Protein AF-A0A563E7V7-F1 (afdb_monomer)

Structure (mmCIF, N/CA/C/O backbone):
data_AF-A0A563E7V7-F1
#
_entry.id   AF-A0A563E7V7-F1
#
loop_
_atom_site.group_PDB
_atom_site.id
_atom_site.type_symbol
_atom_site.label_atom_id
_atom_site.label_alt_id
_atom_site.label_comp_id
_atom_site.label_asym_id
_atom_site.label_entity_id
_atom_site.label_seq_id
_atom_site.pdbx_PDB_ins_code
_atom_site.Cartn_x
_atom_site.Cartn_y
_atom_site.Cartn_z
_atom_site.occupancy
_atom_site.B_iso_or_equiv
_atom_site.auth_seq_id
_atom_site.auth_comp_id
_atom_site.auth_asym_id
_atom_site.auth_atom_id
_atom_site.pdbx_PDB_model_num
ATOM 1 N N . MET A 1 1 ? 7.778 7.093 -8.963 1.00 81.69 1 MET A N 1
ATOM 2 C CA . MET A 1 1 ? 8.601 6.981 -7.737 1.00 81.69 1 MET A CA 1
ATOM 3 C C . MET A 1 1 ? 9.460 5.714 -7.786 1.00 81.69 1 MET A C 1
ATOM 5 O O . MET A 1 1 ? 9.097 4.801 -8.518 1.00 81.69 1 MET A O 1
ATOM 9 N N . THR A 1 2 ? 10.580 5.647 -7.052 1.00 87.25 2 THR A N 1
ATOM 10 C CA . THR A 1 2 ? 11.355 4.402 -6.811 1.00 87.25 2 THR A CA 1
ATOM 11 C C . THR A 1 2 ? 11.043 3.848 -5.409 1.00 87.25 2 THR A C 1
ATOM 13 O O . THR A 1 2 ? 10.564 4.628 -4.579 1.00 87.25 2 THR A O 1
ATOM 16 N N . PRO A 1 3 ? 11.337 2.568 -5.093 1.00 84.75 3 PRO A N 1
ATOM 17 C CA . PRO A 1 3 ? 11.019 1.969 -3.785 1.00 84.75 3 PRO A CA 1
ATOM 18 C C . PRO A 1 3 ? 11.577 2.730 -2.585 1.00 84.75 3 PRO A C 1
ATOM 20 O O . PRO A 1 3 ? 10.879 2.952 -1.597 1.00 84.75 3 PRO A O 1
ATOM 23 N N . ASP A 1 4 ? 12.830 3.169 -2.676 1.00 88.38 4 ASP A N 1
ATOM 24 C CA . ASP A 1 4 ? 13.494 3.848 -1.563 1.00 88.38 4 ASP A CA 1
ATOM 25 C C . ASP A 1 4 ? 12.950 5.269 -1.371 1.00 88.38 4 ASP A C 1
ATOM 27 O O . ASP A 1 4 ? 12.794 5.729 -0.242 1.00 88.38 4 ASP A O 1
ATOM 31 N N . ARG A 1 5 ? 12.561 5.949 -2.461 1.00 88.75 5 ARG A N 1
ATOM 32 C CA . ARG A 1 5 ? 11.882 7.254 -2.376 1.00 88.75 5 ARG A CA 1
ATOM 33 C C . ARG A 1 5 ? 10.477 7.117 -1.797 1.00 88.75 5 ARG A C 1
ATOM 35 O O . ARG A 1 5 ? 10.084 7.965 -1.003 1.00 88.75 5 ARG A O 1
ATOM 42 N N . ALA A 1 6 ? 9.760 6.051 -2.151 1.00 87.69 6 ALA A N 1
ATOM 43 C CA . ALA A 1 6 ? 8.465 5.728 -1.560 1.00 87.69 6 ALA A CA 1
ATOM 44 C C . ALA A 1 6 ? 8.597 5.467 -0.057 1.00 87.69 6 ALA A C 1
ATOM 46 O O . ALA A 1 6 ? 7.899 6.080 0.745 1.00 87.69 6 ALA A O 1
ATOM 47 N N . THR A 1 7 ? 9.561 4.630 0.330 1.00 87.38 7 THR A N 1
ATOM 48 C CA . THR A 1 7 ? 9.847 4.320 1.735 1.00 87.38 7 THR A CA 1
ATOM 49 C C . THR A 1 7 ? 10.211 5.578 2.525 1.00 87.38 7 THR A C 1
ATOM 51 O O . THR A 1 7 ? 9.671 5.807 3.605 1.00 87.38 7 THR A O 1
ATOM 54 N N . ALA A 1 8 ? 11.069 6.441 1.972 1.00 89.19 8 ALA A N 1
ATOM 55 C CA . ALA A 1 8 ? 11.421 7.708 2.601 1.00 89.19 8 ALA A CA 1
ATOM 56 C C . ALA A 1 8 ? 10.201 8.629 2.778 1.00 89.19 8 ALA A C 1
ATOM 58 O O . ALA A 1 8 ? 10.021 9.190 3.855 1.00 89.19 8 ALA A O 1
ATOM 59 N N . ALA A 1 9 ? 9.340 8.753 1.763 1.00 88.31 9 ALA A N 1
ATOM 60 C CA . ALA A 1 9 ? 8.133 9.578 1.841 1.00 88.31 9 ALA A CA 1
ATOM 61 C C . ALA A 1 9 ? 7.142 9.067 2.903 1.00 88.31 9 ALA A C 1
ATOM 63 O O . ALA A 1 9 ? 6.604 9.859 3.676 1.00 88.31 9 ALA A O 1
ATOM 64 N N . ILE A 1 10 ? 6.957 7.745 2.993 1.00 87.50 10 ILE A N 1
ATOM 65 C CA . ILE A 1 10 ? 6.139 7.105 4.033 1.00 87.50 10 ILE A CA 1
ATOM 66 C C . ILE A 1 10 ? 6.715 7.399 5.423 1.00 87.50 10 ILE A C 1
ATOM 68 O O . ILE A 1 10 ? 5.981 7.803 6.321 1.00 87.50 10 ILE A O 1
ATOM 72 N N . ASN A 1 11 ? 8.030 7.249 5.601 1.00 89.00 11 ASN A N 1
ATOM 73 C CA . ASN A 1 11 ? 8.686 7.490 6.888 1.00 89.00 11 ASN A CA 1
ATOM 74 C C . ASN A 1 11 ? 8.605 8.960 7.326 1.00 89.00 11 ASN A C 1
ATOM 76 O O . ASN A 1 11 ? 8.435 9.231 8.515 1.00 89.00 11 ASN A O 1
ATOM 80 N N . VAL A 1 12 ? 8.676 9.905 6.383 1.00 89.06 12 VAL A N 1
ATOM 81 C CA . VAL A 1 12 ? 8.450 11.331 6.665 1.00 89.06 12 VAL A CA 1
ATOM 82 C C . VAL A 1 12 ? 7.016 11.557 7.146 1.00 89.06 12 VAL A C 1
ATOM 84 O O . VAL A 1 12 ? 6.825 12.123 8.217 1.00 89.06 12 VAL A O 1
ATOM 87 N N . ALA A 1 13 ? 6.013 11.036 6.432 1.00 85.56 13 ALA A N 1
ATOM 88 C CA . ALA A 1 13 ? 4.610 11.186 6.826 1.00 85.56 13 ALA A CA 1
ATOM 89 C C . ALA A 1 13 ? 4.296 10.555 8.199 1.00 85.56 13 ALA A C 1
ATOM 91 O O . ALA A 1 13 ? 3.526 11.110 8.982 1.00 85.56 13 ALA A O 1
ATOM 92 N N . LEU A 1 14 ? 4.930 9.422 8.514 1.00 85.88 14 LEU A N 1
ATOM 93 C CA . LEU A 1 14 ? 4.832 8.777 9.825 1.00 85.88 14 LEU A CA 1
ATOM 94 C C . LEU A 1 14 ? 5.492 9.580 10.949 1.00 85.88 14 LEU A C 1
ATOM 96 O O . LEU A 1 14 ? 4.991 9.570 12.071 1.00 85.88 14 LEU A O 1
ATOM 100 N N . THR A 1 15 ? 6.592 10.281 10.664 1.00 84.06 15 THR A N 1
ATOM 101 C CA . THR A 1 15 ? 7.252 11.164 11.643 1.00 84.06 15 THR A CA 1
ATOM 102 C C . THR A 1 15 ? 6.327 12.313 12.052 1.00 84.06 15 THR A C 1
ATOM 104 O O . THR A 1 15 ? 6.3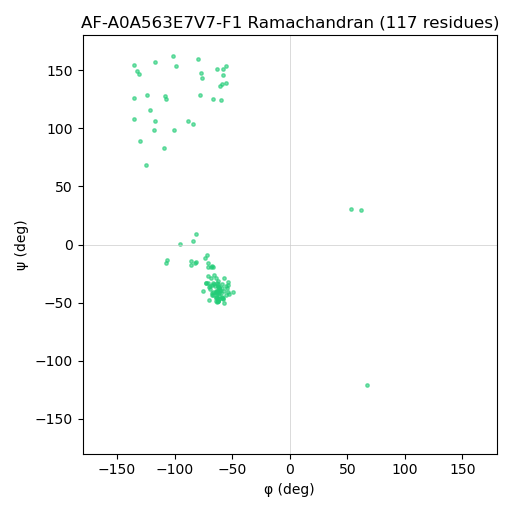03 12.696 13.219 1.00 84.06 15 THR A O 1
ATOM 107 N N . ASP A 1 16 ? 5.487 12.779 11.126 1.00 80.56 16 ASP A N 1
ATOM 108 C CA . ASP A 1 16 ? 4.461 13.795 11.379 1.00 80.56 16 ASP A CA 1
ATOM 109 C C . ASP A 1 16 ? 3.171 13.215 12.003 1.00 80.56 16 ASP A C 1
ATOM 111 O O . ASP A 1 16 ? 2.165 13.919 12.108 1.00 80.56 16 ASP A O 1
ATOM 115 N N . LEU A 1 17 ? 3.177 11.933 12.407 1.00 78.25 17 LEU A N 1
ATOM 116 C CA . LEU A 1 17 ? 2.027 11.187 12.943 1.00 78.25 17 LEU A CA 1
ATOM 117 C C . LEU A 1 17 ? 0.788 11.225 12.030 1.00 78.25 17 LEU A C 1
ATOM 119 O O . LEU A 1 17 ? -0.349 11.168 12.500 1.00 78.25 17 LEU A O 1
ATOM 123 N N . ASN A 1 18 ? 0.999 11.314 10.715 1.00 83.69 18 ASN A N 1
ATOM 124 C CA . ASN A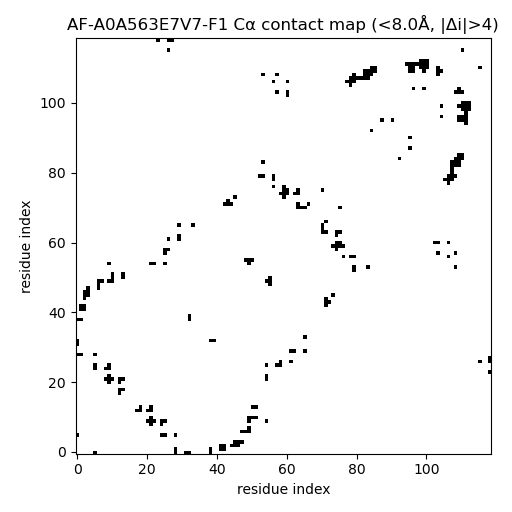 1 18 ? -0.071 11.426 9.733 1.00 83.69 18 ASN A CA 1
ATOM 125 C C . ASN A 1 18 ? -0.199 10.132 8.916 1.00 83.69 18 ASN A C 1
ATOM 127 O O . ASN A 1 18 ? 0.332 10.008 7.809 1.00 83.69 18 ASN A O 1
ATOM 131 N N . GLU A 1 19 ? -0.910 9.154 9.483 1.00 85.31 19 GLU A N 1
ATOM 132 C CA . GLU A 1 19 ? -1.134 7.843 8.857 1.00 85.31 19 GLU A CA 1
ATOM 133 C C . GLU A 1 19 ? -1.916 7.956 7.537 1.00 85.31 19 GLU A C 1
ATOM 135 O O . GLU A 1 19 ? -1.573 7.276 6.572 1.00 85.31 19 GLU A O 1
ATOM 140 N N . ASP A 1 20 ? -2.874 8.884 7.433 1.00 87.94 20 ASP A N 1
ATOM 141 C CA . ASP A 1 20 ? -3.611 9.158 6.189 1.00 87.94 20 ASP A CA 1
ATOM 142 C C . ASP A 1 20 ? -2.684 9.641 5.068 1.00 87.94 20 ASP A C 1
ATOM 144 O O . ASP A 1 20 ? -2.802 9.232 3.909 1.00 87.94 20 ASP A O 1
ATOM 148 N N . HIS A 1 21 ? -1.736 10.520 5.397 1.00 87.88 21 HIS A N 1
ATOM 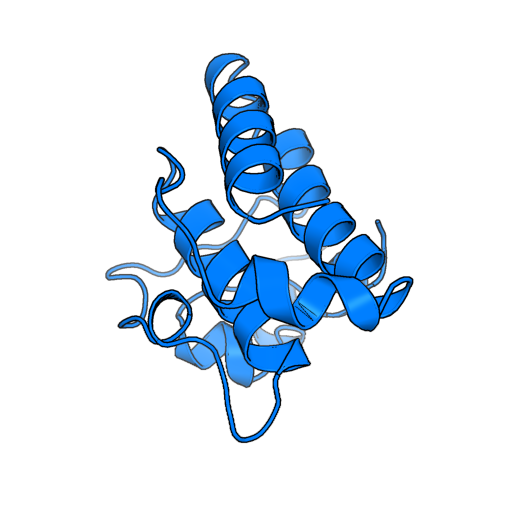149 C CA . HIS A 1 21 ? -0.736 10.980 4.442 1.00 87.88 21 HIS A CA 1
ATOM 150 C C . HIS A 1 21 ? 0.210 9.843 4.045 1.00 87.88 21 HIS A C 1
ATOM 152 O O . HIS A 1 21 ? 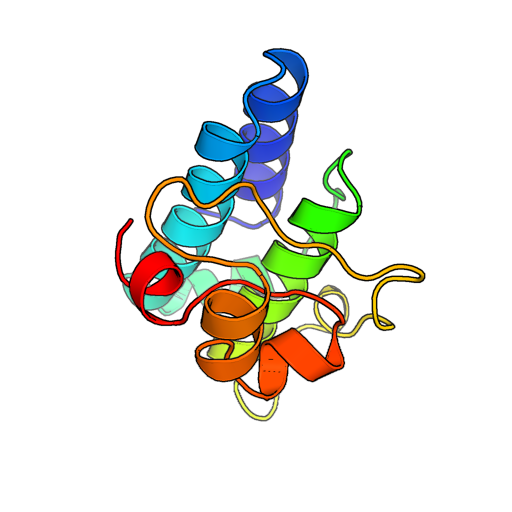0.496 9.673 2.859 1.00 87.88 21 HIS A O 1
ATOM 158 N N . ALA A 1 22 ? 0.639 9.019 5.002 1.00 90.12 22 ALA A N 1
ATOM 159 C CA . ALA A 1 22 ? 1.478 7.860 4.723 1.00 90.12 22 ALA A CA 1
ATOM 160 C C . ALA A 1 22 ? 0.762 6.838 3.818 1.00 90.12 22 ALA A C 1
ATOM 162 O O . ALA A 1 22 ? 1.357 6.334 2.863 1.00 90.12 22 ALA A O 1
ATOM 163 N N . LEU A 1 23 ? -0.536 6.607 4.041 1.00 91.56 23 LEU A N 1
ATOM 164 C CA . LEU A 1 23 ? -1.392 5.789 3.183 1.00 91.56 23 LEU A CA 1
ATOM 165 C C . LEU A 1 23 ? -1.439 6.340 1.751 1.00 91.56 23 LEU A C 1
ATOM 167 O O . LEU A 1 23 ? -1.241 5.587 0.795 1.00 91.56 23 LEU A O 1
ATOM 171 N N . ARG A 1 24 ? -1.628 7.656 1.580 1.00 91.38 24 ARG A N 1
ATOM 172 C CA . ARG A 1 24 ? -1.584 8.290 0.249 1.00 91.38 24 ARG A CA 1
ATOM 173 C C . ARG A 1 24 ? -0.241 8.083 -0.445 1.00 91.38 24 ARG A C 1
ATOM 175 O O . ARG A 1 24 ? -0.226 7.845 -1.647 1.00 91.38 24 ARG A O 1
ATOM 182 N N . MET A 1 25 ? 0.876 8.111 0.283 1.00 93.12 25 MET A N 1
ATOM 183 C CA . MET A 1 25 ? 2.200 7.848 -0.299 1.00 93.12 25 MET A CA 1
ATOM 184 C C . MET A 1 25 ? 2.363 6.416 -0.805 1.00 93.12 25 MET A C 1
ATOM 186 O O . MET A 1 25 ? 2.982 6.208 -1.853 1.00 93.12 25 MET A O 1
ATOM 190 N N . VAL A 1 26 ? 1.748 5.439 -0.138 1.00 92.88 26 VAL A N 1
ATOM 191 C CA . VAL A 1 26 ? 1.687 4.062 -0.646 1.00 92.88 26 VAL A CA 1
ATOM 192 C C . VAL A 1 26 ? 0.885 3.992 -1.951 1.00 92.88 26 VAL A C 1
ATOM 194 O O . VAL A 1 26 ? 1.364 3.423 -2.935 1.00 92.88 26 VAL A O 1
ATOM 197 N N . LEU A 1 27 ? -0.307 4.597 -1.993 1.00 93.56 27 LEU A N 1
ATOM 198 C CA . LEU A 1 27 ? -1.168 4.551 -3.181 1.00 93.56 27 LEU A CA 1
ATOM 199 C C . LEU A 1 27 ? -0.562 5.312 -4.370 1.00 93.56 27 LEU A C 1
ATOM 201 O O . LEU A 1 27 ? -0.501 4.765 -5.470 1.00 93.56 27 LEU A O 1
ATOM 205 N N . GLN A 1 28 ? -0.003 6.502 -4.135 1.00 92.06 28 GLN A N 1
ATOM 206 C CA . GLN A 1 28 ? 0.723 7.268 -5.151 1.00 92.06 28 GLN A CA 1
ATOM 207 C C . GLN A 1 28 ? 1.885 6.461 -5.738 1.00 92.06 28 GLN A C 1
ATOM 209 O O . GLN A 1 28 ? 2.125 6.495 -6.940 1.00 92.06 28 GLN A O 1
ATOM 214 N N . SER A 1 29 ? 2.607 5.704 -4.908 1.00 91.38 29 SER A N 1
ATOM 215 C CA . SER A 1 29 ? 3.722 4.874 -5.373 1.00 91.38 29 SER A CA 1
ATOM 216 C C . SER A 1 29 ? 3.274 3.768 -6.331 1.00 91.38 29 SER A C 1
ATOM 218 O O . SER A 1 29 ? 3.947 3.514 -7.333 1.00 91.38 29 SER A O 1
ATOM 220 N N . ARG A 1 30 ? 2.126 3.137 -6.053 1.00 92.62 30 ARG A N 1
ATOM 221 C CA . ARG A 1 30 ? 1.491 2.173 -6.963 1.00 92.62 30 ARG A CA 1
ATOM 222 C C . ARG A 1 30 ? 1.078 2.845 -8.272 1.00 92.62 30 ARG A C 1
ATOM 224 O O . ARG A 1 30 ? 1.323 2.292 -9.341 1.00 92.62 30 ARG A O 1
ATOM 231 N N . ASP A 1 31 ? 0.463 4.019 -8.200 1.00 92.31 31 ASP A N 1
ATOM 232 C CA . ASP A 1 31 ? -0.040 4.704 -9.393 1.00 92.31 31 ASP A CA 1
ATOM 233 C C . ASP A 1 31 ? 1.102 5.226 -10.275 1.00 92.31 31 ASP A C 1
ATOM 235 O O . ASP A 1 31 ? 1.058 5.073 -11.496 1.00 92.31 31 ASP A O 1
ATOM 239 N N . ASP A 1 32 ? 2.194 5.691 -9.672 1.00 90.50 32 ASP A N 1
ATOM 240 C CA . ASP A 1 32 ? 3.440 6.008 -10.369 1.00 90.50 32 ASP A CA 1
ATOM 241 C C . ASP A 1 32 ? 4.041 4.789 -11.090 1.00 90.50 32 ASP A C 1
ATOM 243 O O . ASP A 1 32 ? 4.540 4.918 -12.210 1.00 90.50 32 ASP A O 1
ATOM 247 N N . LEU A 1 33 ? 4.024 3.609 -10.455 1.00 90.75 33 LEU A N 1
ATOM 248 C CA . LEU A 1 33 ? 4.490 2.362 -11.070 1.00 90.75 33 LEU A CA 1
ATOM 249 C C . LEU A 1 33 ? 3.616 1.975 -12.272 1.00 90.75 33 LEU A C 1
ATOM 251 O O . LEU A 1 33 ? 4.141 1.578 -13.311 1.00 90.75 33 LEU A O 1
ATOM 255 N N . ARG A 1 34 ? 2.291 2.119 -12.156 1.00 90.56 34 ARG A N 1
ATOM 256 C CA . ARG A 1 34 ? 1.356 1.874 -13.266 1.00 90.56 34 ARG A CA 1
ATOM 257 C C . ARG A 1 34 ? 1.572 2.841 -14.425 1.00 90.56 34 ARG A C 1
ATOM 259 O O . ARG A 1 34 ? 1.509 2.427 -15.580 1.00 90.56 34 ARG A O 1
ATOM 266 N N . ALA A 1 35 ? 1.820 4.113 -14.120 1.00 90.88 35 ALA A N 1
ATOM 267 C CA . ALA A 1 35 ? 2.019 5.158 -15.118 1.00 90.88 35 ALA A CA 1
ATOM 268 C C . ALA A 1 35 ? 3.355 5.027 -15.866 1.00 90.88 35 ALA A C 1
ATOM 270 O O . ALA A 1 35 ? 3.454 5.468 -17.010 1.00 90.88 35 ALA A O 1
ATOM 271 N N . ASN A 1 36 ? 4.374 4.427 -15.244 1.00 88.12 36 ASN A N 1
ATOM 272 C CA . ASN A 1 36 ? 5.690 4.247 -15.847 1.00 88.12 36 ASN A CA 1
ATOM 273 C C . ASN A 1 36 ? 6.186 2.791 -15.728 1.00 88.12 36 ASN A C 1
ATOM 275 O O . ASN A 1 36 ? 6.910 2.461 -14.784 1.00 88.12 36 ASN A O 1
ATOM 279 N N . PRO A 1 37 ? 5.866 1.927 -16.709 1.00 80.06 37 PRO A N 1
ATOM 280 C CA . PRO A 1 37 ? 6.323 0.538 -16.739 1.00 80.06 37 PRO A CA 1
ATOM 281 C C . PRO A 1 37 ? 7.848 0.373 -16.702 1.00 80.06 37 PRO A C 1
ATOM 283 O O . PRO A 1 37 ? 8.333 -0.610 -16.141 1.00 80.06 37 PRO A O 1
ATOM 286 N N . ASP A 1 38 ? 8.611 1.343 -17.215 1.00 84.62 38 ASP A N 1
ATOM 287 C CA . ASP A 1 38 ? 10.080 1.302 -17.192 1.00 84.62 38 ASP A CA 1
ATOM 288 C C . ASP A 1 38 ? 10.631 1.414 -15.760 1.00 84.62 38 ASP A C 1
ATOM 290 O O . ASP A 1 38 ? 11.757 1.000 -15.476 1.00 84.62 38 ASP A O 1
ATOM 294 N N . ALA A 1 39 ? 9.821 1.899 -14.812 1.00 85.81 39 ALA A N 1
ATOM 295 C CA . ALA A 1 39 ? 10.179 1.922 -13.401 1.00 85.81 39 ALA A CA 1
ATOM 296 C C . ALA A 1 39 ? 10.196 0.521 -12.763 1.00 85.81 39 ALA A C 1
ATOM 298 O O . ALA A 1 39 ? 10.787 0.373 -11.693 1.00 85.81 39 ALA A O 1
ATOM 299 N N . ARG A 1 40 ? 9.601 -0.515 -13.384 1.00 88.00 40 ARG A N 1
ATOM 300 C CA . ARG A 1 40 ? 9.514 -1.873 -12.804 1.00 88.00 40 ARG A CA 1
ATOM 301 C C . ARG A 1 40 ? 10.873 -2.421 -12.378 1.00 88.00 40 ARG A C 1
ATOM 303 O O . ARG A 1 40 ? 10.972 -2.977 -11.291 1.00 88.00 40 ARG A O 1
ATOM 310 N N . ALA A 1 41 ? 11.920 -2.200 -13.175 1.00 88.75 41 ALA A N 1
ATOM 311 C CA . ALA A 1 41 ? 13.272 -2.648 -12.840 1.00 88.75 41 ALA A CA 1
ATOM 312 C C . ALA A 1 41 ? 13.792 -2.017 -11.536 1.00 88.75 41 ALA A C 1
ATOM 314 O O . ALA A 1 41 ? 14.396 -2.700 -10.713 1.00 88.75 41 ALA A O 1
ATOM 315 N N . ALA A 1 42 ? 13.500 -0.733 -11.29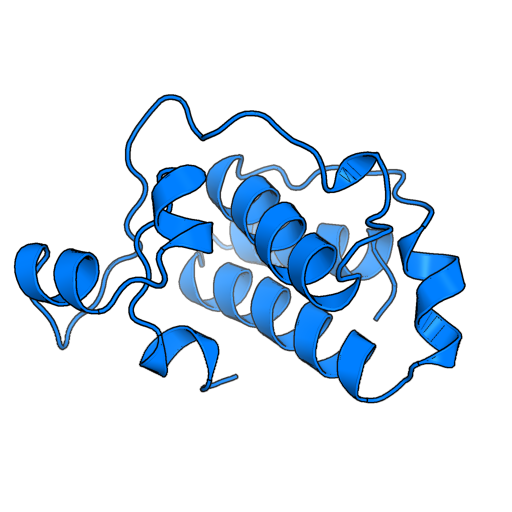9 1.00 88.69 42 ALA A N 1
ATOM 316 C CA . ALA A 1 42 ? 13.840 -0.078 -10.038 1.00 88.69 42 ALA A CA 1
ATOM 317 C C . ALA A 1 42 ? 13.044 -0.669 -8.866 1.00 88.69 42 ALA A C 1
ATOM 319 O O . ALA A 1 42 ? 13.571 -0.775 -7.765 1.00 88.69 42 ALA A O 1
ATOM 320 N N . TRP A 1 43 ? 11.800 -1.095 -9.105 1.00 91.19 43 TRP A N 1
ATOM 321 C CA . TRP A 1 43 ? 10.951 -1.735 -8.099 1.00 91.19 43 TRP A CA 1
ATOM 322 C C . TRP A 1 43 ? 11.341 -3.174 -7.749 1.00 91.19 43 TRP A C 1
ATOM 324 O O . TRP A 1 43 ? 10.910 -3.674 -6.712 1.00 91.19 43 TRP A O 1
ATOM 334 N N . CYS A 1 44 ? 12.229 -3.809 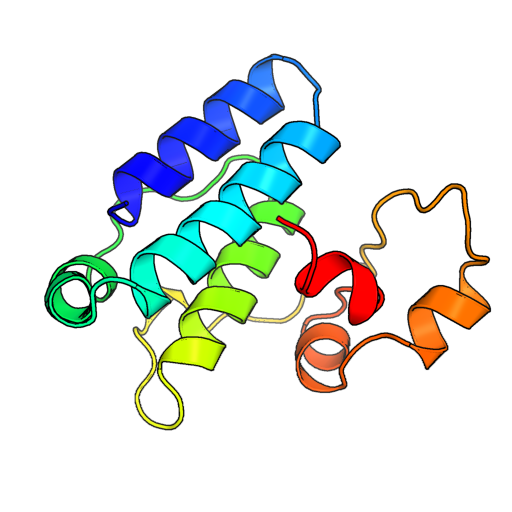-8.516 1.00 89.31 44 CYS A N 1
ATOM 335 C CA . CYS A 1 44 ? 12.827 -5.089 -8.134 1.00 89.31 44 CYS A CA 1
ATOM 336 C C . CYS A 1 44 ? 13.821 -4.964 -6.967 1.00 89.31 44 CYS A C 1
ATOM 338 O O . CYS A 1 44 ? 14.098 -5.955 -6.291 1.00 89.31 44 CYS A O 1
ATOM 340 N N . HIS A 1 45 ? 14.334 -3.758 -6.703 1.00 89.06 45 HIS A N 1
ATOM 341 C CA . HIS A 1 45 ? 15.358 -3.508 -5.694 1.00 89.06 45 HIS A CA 1
ATOM 342 C C . HIS A 1 45 ? 14.868 -2.507 -4.651 1.00 89.06 45 HIS A C 1
ATOM 344 O O . HIS A 1 45 ? 14.647 -1.335 -4.944 1.00 89.06 45 HIS A O 1
ATOM 350 N N . ARG A 1 46 ? 14.743 -2.971 -3.409 1.00 89.50 46 ARG A N 1
ATOM 351 C CA . ARG A 1 46 ? 14.386 -2.145 -2.257 1.00 89.50 46 ARG A CA 1
ATOM 352 C C . ARG A 1 46 ? 15.466 -2.281 -1.194 1.00 89.50 46 ARG A C 1
ATOM 354 O O . ARG A 1 46 ? 15.830 -3.403 -0.852 1.00 89.50 46 ARG A O 1
ATOM 361 N N . SER A 1 47 ? 15.977 -1.156 -0.698 1.00 78.56 47 SER A N 1
ATOM 362 C CA . SER A 1 47 ? 17.066 -1.137 0.288 1.00 78.56 47 SER A CA 1
ATOM 363 C C . SER A 1 47 ? 16.616 -0.738 1.695 1.00 78.56 47 SER A C 1
ATOM 365 O O . SER A 1 47 ? 17.336 -0.998 2.657 1.00 78.56 47 SER A O 1
ATOM 367 N N . ALA A 1 48 ? 15.427 -0.146 1.828 1.00 80.88 48 ALA A N 1
ATOM 368 C CA . ALA A 1 48 ? 14.882 0.307 3.103 1.00 80.88 48 ALA A CA 1
ATOM 369 C C . ALA A 1 48 ? 13.441 -0.165 3.316 1.00 80.88 48 ALA A C 1
ATOM 371 O O . ALA A 1 48 ? 12.657 -0.221 2.369 1.00 80.88 48 ALA A O 1
ATOM 372 N N . GLU A 1 49 ? 13.082 -0.430 4.571 1.00 84.50 49 GLU A N 1
ATOM 373 C CA . GLU A 1 49 ? 11.713 -0.719 5.011 1.00 84.50 49 GLU A CA 1
ATOM 374 C C . GLU A 1 49 ? 11.052 0.525 5.622 1.00 84.50 49 GLU A C 1
ATOM 376 O O . GLU A 1 49 ? 11.731 1.432 6.119 1.00 84.50 49 GLU A O 1
ATOM 381 N N . ALA A 1 50 ? 9.720 0.600 5.559 1.00 83.94 50 ALA A N 1
ATOM 382 C CA . ALA A 1 50 ? 8.991 1.670 6.226 1.00 83.94 50 ALA A CA 1
ATOM 383 C C . ALA A 1 50 ? 8.919 1.391 7.736 1.00 83.94 50 ALA A C 1
ATOM 385 O O . ALA A 1 50 ? 8.759 0.249 8.155 1.00 83.94 50 A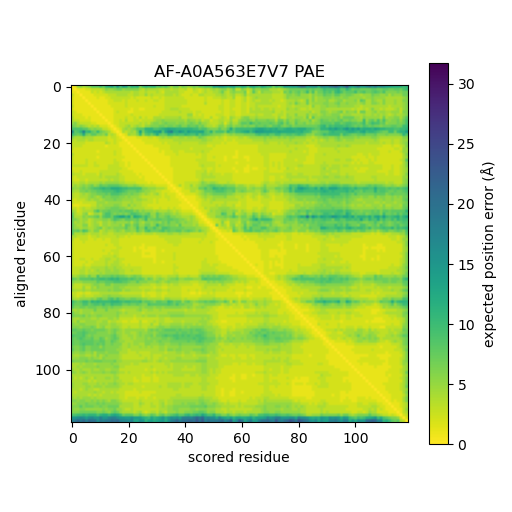LA A O 1
ATOM 386 N N . HIS A 1 51 ? 9.006 2.433 8.566 1.00 84.00 51 HIS A N 1
ATOM 387 C CA . HIS A 1 51 ? 8.990 2.295 10.028 1.00 84.00 51 HIS A CA 1
ATOM 388 C C . HIS A 1 51 ? 7.656 1.742 10.556 1.00 84.00 51 HIS A C 1
ATOM 390 O O . HIS A 1 51 ? 7.619 1.090 11.597 1.00 84.00 51 HIS A O 1
ATOM 396 N N . GLY A 1 52 ? 6.553 2.002 9.850 1.00 84.69 52 GLY A N 1
ATOM 397 C CA . GLY A 1 52 ? 5.243 1.453 10.180 1.00 84.69 52 GLY A CA 1
ATOM 398 C C . GLY A 1 52 ? 5.034 0.102 9.507 1.00 84.69 52 GLY A C 1
ATOM 399 O O . GLY A 1 52 ? 4.759 0.072 8.309 1.00 84.69 52 GLY A O 1
ATOM 400 N N . LEU A 1 53 ? 5.086 -0.991 10.280 1.00 89.88 53 LEU A N 1
ATOM 401 C CA . LEU A 1 53 ? 4.887 -2.368 9.790 1.00 89.88 53 LEU A CA 1
ATOM 402 C C . LEU A 1 53 ? 3.629 -2.514 8.922 1.00 89.88 53 LEU A C 1
ATOM 404 O O . LEU A 1 53 ? 3.657 -3.157 7.878 1.00 89.88 53 LEU A O 1
ATOM 408 N N . ASN A 1 54 ? 2.541 -1.861 9.324 1.00 93.25 54 ASN A N 1
ATOM 409 C CA . ASN A 1 54 ? 1.262 -1.902 8.626 1.00 93.25 54 ASN A CA 1
ATOM 410 C C . ASN A 1 54 ? 1.327 -1.279 7.220 1.00 93.25 54 ASN A C 1
ATOM 412 O O . ASN A 1 54 ? 0.870 -1.866 6.239 1.00 93.25 54 ASN A O 1
ATOM 416 N N . LEU A 1 55 ? 1.943 -0.101 7.112 1.00 92.06 55 LEU A N 1
ATOM 417 C CA . LEU A 1 55 ? 2.121 0.607 5.843 1.00 92.06 55 LEU A CA 1
ATOM 418 C C . LEU A 1 55 ? 3.175 -0.068 4.968 1.00 92.06 55 LEU A C 1
ATOM 420 O O . LEU A 1 55 ? 3.034 -0.083 3.747 1.00 92.06 55 LEU A O 1
ATOM 424 N N . ASP A 1 56 ? 4.203 -0.655 5.582 1.00 92.69 56 ASP A N 1
ATOM 425 C CA . ASP A 1 56 ? 5.188 -1.468 4.881 1.00 92.69 56 ASP A CA 1
ATOM 426 C C . ASP A 1 56 ? 4.534 -2.697 4.240 1.00 92.69 56 ASP A C 1
ATOM 428 O O . ASP A 1 56 ? 4.702 -2.940 3.044 1.00 92.69 56 ASP A O 1
ATOM 432 N N . ALA A 1 57 ? 3.715 -3.422 5.007 1.00 94.00 57 ALA A N 1
ATOM 433 C CA . ALA A 1 57 ? 2.943 -4.559 4.520 1.00 94.00 57 ALA A CA 1
ATOM 434 C C . ALA A 1 57 ? 1.965 -4.149 3.411 1.00 94.00 57 ALA A C 1
ATOM 436 O O . ALA A 1 57 ? 1.850 -4.850 2.404 1.00 94.00 57 ALA A O 1
ATOM 437 N N . LEU A 1 58 ? 1.312 -2.987 3.538 1.00 94.69 58 LEU A N 1
ATOM 438 C CA . LEU A 1 58 ? 0.462 -2.456 2.476 1.00 94.69 58 LEU A CA 1
ATOM 439 C C . LEU A 1 58 ? 1.258 -2.159 1.207 1.00 94.69 58 LEU A C 1
ATOM 441 O O . LEU A 1 58 ? 0.824 -2.567 0.132 1.00 94.69 58 LEU A O 1
ATOM 445 N N . LEU A 1 59 ? 2.411 -1.489 1.318 1.00 93.94 59 LEU A N 1
ATOM 446 C CA . LEU A 1 59 ? 3.278 -1.183 0.180 1.00 93.94 59 LEU A CA 1
ATOM 447 C C . LEU A 1 59 ? 3.712 -2.465 -0.536 1.00 93.94 59 LEU A C 1
ATOM 449 O O . LEU A 1 59 ? 3.602 -2.555 -1.757 1.00 93.94 59 LEU A O 1
ATOM 453 N N . ARG A 1 60 ? 4.151 -3.479 0.215 1.00 94.19 60 ARG A N 1
ATOM 454 C CA . ARG A 1 60 ? 4.491 -4.798 -0.335 1.00 94.19 60 ARG A CA 1
ATOM 455 C C . ARG A 1 60 ? 3.309 -5.409 -1.079 1.00 94.19 60 ARG A C 1
ATOM 457 O O . ARG A 1 60 ? 3.462 -5.793 -2.235 1.00 94.19 60 ARG A O 1
ATOM 464 N N . ALA A 1 61 ? 2.131 -5.442 -0.456 1.00 94.56 61 ALA A N 1
ATOM 465 C CA . ALA A 1 61 ? 0.945 -6.061 -1.035 1.00 94.56 61 ALA A CA 1
ATOM 466 C C . ALA A 1 61 ? 0.473 -5.347 -2.313 1.00 94.56 61 ALA A C 1
ATOM 468 O O . ALA A 1 61 ? 0.183 -6.013 -3.310 1.00 94.56 61 ALA A O 1
ATOM 469 N N . VAL A 1 62 ? 0.414 -4.006 -2.317 1.00 93.50 62 VAL A N 1
ATOM 470 C CA . VAL A 1 62 ? -0.016 -3.246 -3.505 1.00 93.50 62 VAL A CA 1
ATOM 471 C C . VAL A 1 62 ? 0.997 -3.374 -4.634 1.00 93.50 62 VAL A C 1
ATOM 473 O O . VAL A 1 62 ? 0.589 -3.606 -5.765 1.00 93.50 62 VAL A O 1
ATOM 476 N N . ILE A 1 63 ? 2.300 -3.280 -4.350 1.00 93.56 63 ILE A N 1
ATOM 477 C CA . ILE A 1 63 ? 3.325 -3.371 -5.392 1.00 93.56 63 ILE A CA 1
ATOM 478 C C . ILE A 1 63 ? 3.415 -4.796 -5.924 1.00 93.56 63 ILE A C 1
ATOM 480 O O . ILE A 1 63 ? 3.347 -4.979 -7.134 1.00 93.56 63 ILE A O 1
ATOM 484 N N . GLY A 1 64 ? 3.477 -5.812 -5.059 1.00 93.31 64 GLY A N 1
ATOM 485 C CA . GLY A 1 64 ? 3.503 -7.215 -5.480 1.00 93.31 64 GLY A CA 1
ATOM 486 C C . GLY A 1 64 ? 2.320 -7.563 -6.385 1.00 93.31 64 GLY A C 1
ATOM 487 O O . GLY A 1 64 ? 2.485 -8.240 -7.399 1.00 93.31 64 GLY A O 1
ATOM 488 N N . ARG A 1 65 ? 1.134 -7.005 -6.103 1.00 92.12 65 ARG A N 1
ATOM 489 C CA . ARG A 1 65 ? -0.050 -7.175 -6.952 1.00 92.12 65 ARG A CA 1
ATOM 490 C C . ARG A 1 65 ? 0.129 -6.619 -8.370 1.00 92.12 65 ARG A C 1
ATOM 492 O O . ARG A 1 65 ? -0.361 -7.249 -9.305 1.00 92.12 65 ARG A O 1
ATOM 499 N N . GLU A 1 66 ? 0.820 -5.493 -8.548 1.00 91.94 66 GLU A N 1
ATOM 500 C CA . GLU A 1 66 ? 1.099 -4.917 -9.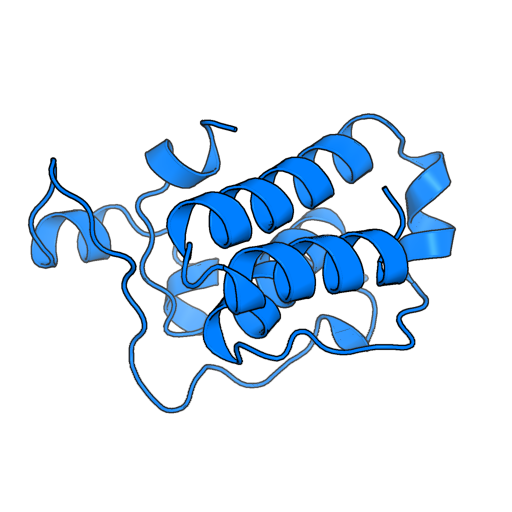879 1.00 91.94 66 GLU A CA 1
ATOM 501 C C . GLU A 1 66 ? 2.071 -5.769 -10.709 1.00 91.94 66 GLU A C 1
ATOM 503 O O . GLU A 1 66 ? 2.128 -5.655 -11.941 1.00 91.94 66 GLU A O 1
ATOM 508 N N . PHE A 1 67 ? 2.832 -6.644 -10.047 1.00 91.56 67 PHE A N 1
ATOM 509 C CA . PHE A 1 67 ? 3.754 -7.557 -10.708 1.00 91.56 67 PHE A CA 1
ATOM 510 C C . PHE A 1 67 ? 3.126 -8.868 -11.192 1.00 91.56 67 PHE A C 1
ATOM 512 O O . PHE A 1 67 ? 3.701 -9.521 -12.061 1.00 91.56 67 PHE A O 1
ATOM 519 N N . GLY A 1 68 ? 1.915 -9.197 -10.740 1.00 88.88 68 GLY A N 1
ATOM 520 C CA . GLY A 1 68 ? 1.211 -10.401 -11.177 1.00 88.88 68 GLY A CA 1
ATOM 521 C C . GLY A 1 68 ? 1.919 -11.670 -10.704 1.00 88.88 68 GLY A C 1
ATOM 522 O O . GLY A 1 68 ? 2.071 -11.868 -9.501 1.00 88.88 68 GLY A O 1
ATOM 523 N N . ASP A 1 69 ? 2.318 -12.521 -11.650 1.00 87.44 69 ASP A N 1
ATOM 524 C CA . ASP A 1 69 ? 2.872 -13.852 -11.364 1.00 87.44 69 ASP A CA 1
ATOM 525 C C . ASP A 1 69 ? 4.366 -13.843 -10.998 1.00 87.44 69 ASP A C 1
ATOM 527 O O . ASP A 1 69 ? 4.849 -14.824 -10.436 1.00 87.44 69 ASP A O 1
ATOM 531 N N . ASP A 1 70 ? 5.089 -12.751 -11.274 1.00 89.06 70 ASP A N 1
ATOM 532 C CA . ASP A 1 70 ? 6.528 -12.623 -10.982 1.00 89.06 70 ASP A CA 1
ATOM 533 C C . ASP A 1 70 ? 6.831 -11.380 -10.119 1.00 89.06 70 ASP A C 1
ATOM 535 O O . ASP A 1 70 ? 7.375 -10.379 -10.603 1.00 89.06 70 ASP A O 1
ATOM 539 N N . PRO A 1 71 ? 6.395 -11.374 -8.844 1.00 92.44 71 PRO A N 1
ATOM 540 C CA . PRO A 1 71 ? 6.595 -10.245 -7.950 1.00 92.44 71 PRO A CA 1
ATOM 541 C C . PRO A 1 71 ? 8.028 -10.170 -7.395 1.00 92.44 71 PRO A C 1
ATOM 543 O O . PRO A 1 71 ? 8.642 -11.201 -7.114 1.00 92.44 71 PRO A O 1
ATOM 546 N N . PRO A 1 72 ? 8.564 -8.957 -7.139 1.00 91.81 72 PRO A N 1
ATOM 547 C CA . PRO A 1 72 ? 9.840 -8.792 -6.458 1.00 91.81 72 PRO A CA 1
ATOM 548 C C . PRO A 1 72 ? 9.843 -9.507 -5.107 1.00 91.81 72 PRO A C 1
ATOM 550 O O . PRO A 1 72 ? 8.883 -9.401 -4.345 1.00 91.81 72 PRO A O 1
ATOM 553 N N . THR A 1 73 ? 10.946 -10.166 -4.759 1.00 91.06 73 THR A N 1
ATOM 554 C CA . THR A 1 73 ? 11.040 -10.984 -3.536 1.00 91.06 73 THR A CA 1
ATOM 555 C C . THR A 1 73 ? 10.701 -10.215 -2.261 1.00 91.06 73 THR A C 1
ATOM 557 O O . THR A 1 73 ? 10.054 -10.763 -1.379 1.00 91.06 73 THR A O 1
ATOM 560 N N . TRP A 1 74 ? 11.053 -8.929 -2.174 1.00 91.44 74 TRP A N 1
ATOM 561 C CA . TRP A 1 74 ? 10.747 -8.094 -1.006 1.00 91.44 74 TRP A CA 1
ATOM 562 C C . TRP A 1 74 ? 9.242 -7.829 -0.815 1.00 91.44 74 TRP A C 1
ATOM 564 O O . TRP A 1 74 ? 8.819 -7.477 0.286 1.00 91.44 74 TRP A O 1
ATOM 574 N N . THR A 1 75 ? 8.428 -7.998 -1.863 1.00 92.81 75 THR A N 1
ATOM 575 C CA . THR A 1 75 ? 6.960 -7.883 -1.786 1.00 92.81 75 THR A CA 1
ATOM 576 C C . THR A 1 75 ? 6.295 -9.154 -1.259 1.00 92.81 75 THR A C 1
ATOM 578 O O . THR A 1 75 ? 5.135 -9.114 -0.852 1.00 92.81 75 THR A O 1
ATOM 581 N N . ILE A 1 76 ? 7.026 -10.273 -1.230 1.00 87.88 76 ILE A N 1
ATOM 582 C CA . ILE A 1 76 ? 6.572 -11.537 -0.659 1.00 87.88 76 ILE A CA 1
ATOM 583 C C . ILE A 1 76 ? 6.850 -11.468 0.843 1.00 87.88 76 ILE A C 1
ATOM 585 O O . ILE A 1 76 ? 7.994 -11.573 1.281 1.00 87.88 76 ILE A O 1
ATOM 589 N N . ALA A 1 77 ? 5.807 -11.241 1.633 1.00 81.06 77 ALA A N 1
ATOM 590 C CA . ALA A 1 77 ? 5.898 -11.167 3.085 1.00 81.06 77 ALA A CA 1
ATOM 591 C C . ALA A 1 77 ? 4.767 -11.954 3.741 1.00 81.06 77 ALA A C 1
ATOM 593 O O . ALA A 1 77 ? 3.694 -12.134 3.153 1.00 81.06 77 ALA A O 1
ATOM 594 N N . ASP A 1 78 ? 5.022 -12.394 4.970 1.00 86.44 78 ASP A N 1
ATOM 595 C CA . ASP A 1 78 ? 3.996 -12.997 5.804 1.00 86.44 78 ASP A CA 1
ATOM 596 C C . ASP A 1 78 ? 2.882 -11.979 6.115 1.00 86.44 78 ASP A C 1
ATOM 598 O O . ASP A 1 78 ? 3.132 -10.768 6.155 1.00 86.44 78 ASP A O 1
ATOM 602 N N . PRO A 1 79 ? 1.638 -12.442 6.329 1.00 91.62 79 PRO A N 1
ATOM 603 C CA . PRO A 1 79 ? 0.557 -11.588 6.809 1.00 91.62 79 PRO A CA 1
ATOM 604 C C . PRO A 1 79 ? 0.923 -10.871 8.114 1.00 91.62 79 PRO A C 1
ATOM 606 O O . PRO A 1 79 ? 1.704 -11.387 8.915 1.00 91.62 79 PRO A O 1
ATOM 609 N N . LEU A 1 80 ? 0.301 -9.715 8.363 1.00 93.25 80 LEU A N 1
ATOM 610 C CA . LEU A 1 80 ? 0.465 -9.005 9.634 1.00 93.25 80 LEU A CA 1
ATOM 611 C C . LEU A 1 80 ? 0.056 -9.899 10.821 1.00 93.25 80 LEU A C 1
ATOM 613 O O . LEU A 1 80 ? -0.884 -10.682 10.690 1.00 93.25 80 LEU A O 1
ATOM 617 N N . PRO A 1 81 ? 0.711 -9.791 11.991 1.00 92.94 81 PRO A N 1
ATOM 618 C CA . PRO A 1 81 ? 0.342 -10.590 13.164 1.00 92.94 81 PRO A CA 1
ATOM 619 C C . PRO A 1 81 ? -1.088 -10.287 13.638 1.00 92.94 81 PRO A C 1
ATOM 621 O O . PRO A 1 81 ? -1.839 -11.194 14.003 1.00 92.94 81 PRO A O 1
ATOM 624 N N . ASP A 1 82 ? -1.488 -9.020 13.540 1.00 93.88 82 ASP A N 1
ATOM 625 C CA . ASP A 1 82 ? -2.798 -8.515 13.927 1.00 93.88 82 ASP A CA 1
ATOM 626 C C . ASP A 1 82 ? -3.554 -7.956 12.721 1.00 93.88 82 ASP A C 1
ATOM 628 O O . ASP A 1 82 ? -2.968 -7.608 11.696 1.00 93.88 82 ASP A O 1
ATOM 632 N N . ASP A 1 83 ? -4.881 -7.903 12.831 1.00 95.25 83 ASP A N 1
ATOM 633 C CA . ASP A 1 83 ? -5.704 -7.240 11.822 1.00 95.25 83 ASP A CA 1
ATOM 634 C C . ASP A 1 83 ? -5.409 -5.740 11.841 1.00 95.25 83 ASP A C 1
ATOM 636 O O . ASP A 1 83 ? -5.567 -5.091 12.876 1.00 95.25 83 ASP A O 1
ATOM 640 N N . TRP A 1 84 ? -5.045 -5.178 10.691 1.00 95.06 84 TRP A N 1
ATOM 641 C CA . TRP A 1 84 ? -4.925 -3.733 10.540 1.00 95.06 84 TRP A CA 1
ATOM 642 C C . TRP A 1 84 ? -6.055 -3.183 9.680 1.00 95.06 84 TRP A C 1
ATOM 644 O O . TRP A 1 84 ? -6.305 -3.645 8.563 1.00 95.06 84 TRP A O 1
ATOM 654 N N . MET A 1 85 ? -6.728 -2.172 10.219 1.00 94.31 85 MET A N 1
ATOM 655 C CA . MET A 1 85 ? -7.797 -1.437 9.566 1.00 94.31 85 MET A CA 1
ATOM 656 C C . MET A 1 85 ? -7.562 0.053 9.828 1.00 94.31 85 MET A C 1
ATOM 658 O O . MET A 1 85 ? -7.721 0.489 10.970 1.00 94.31 85 MET A O 1
ATOM 662 N N . PRO A 1 86 ? -7.146 0.832 8.815 1.00 89.81 86 PRO A N 1
ATOM 663 C CA . PRO A 1 86 ? -7.089 2.283 8.933 1.00 89.81 86 PRO A CA 1
ATOM 664 C C . PRO A 1 86 ? -8.467 2.847 9.283 1.00 89.81 86 PRO A C 1
ATOM 666 O O . PRO A 1 86 ? -9.491 2.279 8.895 1.00 89.81 86 PRO A O 1
ATOM 669 N N . ALA A 1 87 ? -8.497 3.984 9.976 1.00 86.06 87 ALA A N 1
ATOM 670 C CA . ALA A 1 87 ? -9.750 4.651 10.304 1.00 86.06 87 ALA A CA 1
ATOM 671 C C . ALA A 1 87 ? -10.519 5.036 9.023 1.00 86.06 87 ALA A C 1
ATOM 673 O O . ALA A 1 87 ? -10.000 5.750 8.167 1.00 86.06 87 ALA A O 1
ATOM 674 N N . ASP A 1 88 ? -11.773 4.593 8.905 1.00 84.75 88 ASP A N 1
ATOM 675 C CA . ASP A 1 88 ? -12.679 4.980 7.818 1.00 84.75 88 ASP A CA 1
ATOM 676 C C . ASP A 1 88 ? -13.888 5.723 8.414 1.00 84.75 88 ASP A C 1
ATOM 678 O O . ASP A 1 88 ? -14.752 5.098 9.030 1.00 84.75 88 ASP A O 1
ATOM 682 N N . PRO A 1 89 ? -13.994 7.057 8.258 1.00 85.44 89 PRO A N 1
ATOM 683 C CA . PRO A 1 89 ? -15.090 7.824 8.850 1.00 85.44 89 PRO A CA 1
ATOM 684 C C . PRO A 1 89 ? -16.442 7.588 8.157 1.00 85.44 89 PRO A C 1
ATOM 686 O O . PRO A 1 89 ? -17.469 8.064 8.642 1.00 85.44 89 PRO A O 1
ATOM 689 N N . PHE A 1 90 ? -16.466 6.892 7.017 1.00 87.12 90 PHE A N 1
ATOM 690 C CA . PHE A 1 90 ? -17.667 6.687 6.208 1.00 87.12 90 PHE A CA 1
ATOM 691 C C . PHE A 1 90 ? -18.226 5.266 6.295 1.00 87.12 90 PHE A C 1
ATOM 693 O O . PHE A 1 90 ? -19.340 5.032 5.819 1.00 87.12 90 PHE A O 1
ATOM 700 N N . ARG A 1 91 ? -17.467 4.310 6.842 1.00 90.44 91 ARG A N 1
ATOM 701 C CA . ARG A 1 91 ? -17.826 2.887 6.867 1.00 90.44 91 ARG A CA 1
ATOM 702 C C . ARG A 1 91 ? -17.635 2.292 8.251 1.00 90.44 91 ARG A C 1
ATOM 704 O O . ARG A 1 91 ? -16.739 2.678 8.985 1.00 90.44 91 ARG A O 1
ATOM 711 N N . THR A 1 92 ? -18.457 1.303 8.576 1.00 93.19 92 THR A N 1
ATOM 712 C CA . THR A 1 92 ? -18.231 0.453 9.751 1.00 93.19 92 THR A CA 1
ATOM 713 C C . THR A 1 92 ? -17.175 -0.613 9.467 1.00 93.19 92 THR A C 1
ATOM 715 O O . THR A 1 92 ? -16.969 -0.991 8.312 1.00 93.19 92 THR A O 1
ATOM 718 N N . ASP A 1 93 ? -16.574 -1.180 10.510 1.00 93.00 93 ASP A N 1
ATOM 719 C CA . ASP A 1 93 ? -15.590 -2.263 10.392 1.00 93.00 93 ASP A CA 1
ATOM 720 C C . ASP A 1 93 ? -16.108 -3.444 9.558 1.00 93.00 93 ASP A C 1
ATOM 722 O O . ASP A 1 93 ? -15.412 -3.948 8.677 1.00 93.00 93 ASP A O 1
ATOM 726 N N . ASP A 1 94 ? -17.365 -3.850 9.764 1.00 94.31 94 ASP A N 1
ATOM 727 C CA . ASP A 1 94 ? -18.002 -4.913 8.977 1.00 94.31 94 ASP A CA 1
ATOM 728 C C . ASP A 1 94 ? -18.131 -4.534 7.498 1.00 94.31 94 ASP A C 1
ATOM 730 O O . ASP A 1 94 ? -17.918 -5.359 6.606 1.00 94.31 94 ASP A O 1
ATOM 734 N N . GLN A 1 95 ? -18.465 -3.274 7.206 1.00 94.50 95 GLN A N 1
ATOM 735 C CA . GLN A 1 95 ? -18.524 -2.778 5.834 1.00 94.50 95 GLN A CA 1
ATOM 736 C C . GLN A 1 95 ? -17.137 -2.754 5.192 1.00 94.50 95 GLN A C 1
ATOM 738 O O . GLN A 1 95 ? -17.019 -3.147 4.030 1.00 94.50 95 GLN A O 1
ATOM 743 N N . VAL A 1 96 ? -16.102 -2.337 5.928 1.00 94.94 96 VAL A N 1
ATOM 744 C CA . VAL A 1 96 ? -14.714 -2.359 5.454 1.00 94.94 96 VAL A CA 1
ATOM 745 C C . VAL A 1 96 ? -14.285 -3.794 5.168 1.00 94.94 96 VAL A C 1
ATOM 747 O O . VAL A 1 96 ? -13.815 -4.067 4.065 1.00 94.94 96 VAL A O 1
ATOM 750 N N . ARG A 1 97 ? -14.525 -4.739 6.086 1.00 94.81 97 ARG A N 1
ATOM 751 C CA . ARG A 1 97 ? -14.193 -6.163 5.900 1.00 94.81 97 ARG A CA 1
ATOM 752 C C . ARG A 1 97 ? -14.871 -6.756 4.668 1.00 94.81 97 ARG A C 1
ATOM 754 O O . ARG A 1 97 ? -14.205 -7.389 3.854 1.00 94.81 97 ARG A O 1
ATOM 761 N N . ASN A 1 98 ? -16.162 -6.487 4.483 1.00 95.00 98 ASN A N 1
ATOM 762 C CA . ASN A 1 98 ? -16.926 -6.978 3.333 1.00 95.00 98 ASN A CA 1
ATOM 763 C C . ASN A 1 98 ? -16.499 -6.348 1.996 1.00 95.00 98 ASN A C 1
ATOM 765 O O . ASN A 1 98 ? -16.631 -6.982 0.952 1.00 95.00 98 ASN A O 1
ATOM 769 N N . GLN A 1 99 ? -15.995 -5.112 2.016 1.00 94.69 99 GLN A N 1
ATOM 770 C CA . GLN A 1 99 ? -15.519 -4.388 0.829 1.00 94.69 99 GLN A CA 1
ATOM 771 C C . GLN A 1 99 ? -14.003 -4.515 0.615 1.00 94.69 99 GLN A C 1
ATOM 773 O O . GLN A 1 99 ? -13.467 -3.922 -0.324 1.00 94.69 99 GLN A O 1
ATOM 778 N N . THR A 1 100 ? -13.298 -5.245 1.481 1.00 95.88 100 THR A N 1
ATOM 779 C CA . THR A 1 100 ? -11.853 -5.444 1.366 1.00 95.88 100 THR A CA 1
ATOM 780 C C . THR A 1 100 ? -11.565 -6.490 0.289 1.00 95.88 100 THR A C 1
ATOM 782 O O . THR A 1 100 ? -12.102 -7.602 0.342 1.00 95.88 100 THR A O 1
ATOM 785 N N . PRO A 1 101 ? -10.675 -6.203 -0.675 1.00 95.12 101 PRO A N 1
ATOM 786 C CA . PRO A 1 101 ? -10.243 -7.202 -1.639 1.00 95.12 101 PRO A CA 1
ATOM 787 C C . PRO A 1 101 ? -9.606 -8.422 -0.965 1.00 95.12 101 PRO A C 1
ATOM 789 O O . PRO A 1 101 ? -8.752 -8.297 -0.088 1.00 95.12 101 PRO A O 1
ATOM 792 N N . LYS A 1 102 ? -9.937 -9.628 -1.448 1.00 94.31 102 LYS A N 1
ATOM 793 C CA . LYS A 1 102 ? -9.442 -10.897 -0.873 1.00 94.31 102 LYS A CA 1
ATOM 794 C C . LYS A 1 102 ? -7.916 -10.968 -0.747 1.00 94.31 102 LYS A C 1
ATOM 796 O O . LYS A 1 102 ? -7.415 -11.639 0.148 1.00 94.31 102 LYS A O 1
ATOM 801 N N . TRP A 1 103 ? -7.178 -10.328 -1.654 1.00 92.69 103 TRP A N 1
ATOM 802 C CA . TRP A 1 103 ? -5.715 -10.335 -1.633 1.00 92.69 103 TRP A CA 1
ATOM 803 C C . TRP A 1 103 ? -5.136 -9.504 -0.476 1.00 92.69 103 TRP A C 1
ATOM 805 O O . TRP A 1 103 ? -4.148 -9.938 0.099 1.00 92.69 103 TRP A O 1
ATOM 815 N N . LEU A 1 104 ? -5.781 -8.404 -0.065 1.00 95.00 104 LEU A N 1
ATOM 816 C CA . LEU A 1 104 ? -5.403 -7.659 1.146 1.00 95.00 104 LEU A CA 1
ATOM 817 C C . LEU A 1 104 ? -5.841 -8.380 2.417 1.00 95.00 104 LEU A C 1
ATOM 819 O O . LEU A 1 104 ? -5.067 -8.473 3.367 1.00 95.00 104 LEU A O 1
ATOM 823 N N . ALA A 1 105 ? -7.043 -8.963 2.408 1.00 95.50 105 ALA A N 1
ATOM 824 C CA . ALA A 1 105 ? -7.548 -9.717 3.553 1.00 95.50 105 ALA A CA 1
ATOM 825 C C . ALA A 1 105 ? -6.622 -10.895 3.920 1.00 95.50 105 ALA A C 1
ATOM 827 O O . ALA A 1 105 ? -6.431 -11.189 5.096 1.00 95.50 105 ALA A O 1
ATOM 828 N N . ARG A 1 106 ? -5.980 -11.533 2.928 1.00 93.62 106 ARG A N 1
ATOM 829 C CA . ARG A 1 106 ? -4.946 -12.564 3.157 1.00 93.62 106 ARG A CA 1
ATOM 830 C C . ARG A 1 106 ? -3.721 -12.032 3.899 1.00 93.62 106 ARG A C 1
ATOM 832 O O . ARG A 1 106 ? -3.129 -12.780 4.664 1.00 93.62 106 ARG A O 1
ATOM 839 N N . CYS A 1 107 ? -3.373 -10.764 3.703 1.00 94.12 107 CYS A N 1
ATOM 840 C CA . CYS A 1 107 ? -2.305 -10.075 4.426 1.00 94.12 107 CYS A CA 1
ATOM 841 C C . CYS A 1 107 ? -2.770 -9.510 5.780 1.00 94.12 107 CYS A C 1
ATOM 843 O O . CYS A 1 107 ? -1.978 -8.857 6.453 1.00 94.12 107 CYS A O 1
ATOM 845 N N . ARG A 1 108 ? -4.033 -9.754 6.173 1.00 96.62 108 ARG A N 1
ATOM 846 C CA . ARG A 1 108 ? -4.693 -9.200 7.371 1.00 96.62 108 ARG A CA 1
ATOM 847 C C . ARG A 1 108 ? -4.798 -7.671 7.358 1.00 96.62 108 ARG A C 1
ATOM 849 O O . ARG A 1 108 ? -4.843 -7.023 8.399 1.00 96.62 108 ARG A O 1
ATOM 856 N N . ILE A 1 109 ? -4.891 -7.116 6.151 1.00 96.25 109 ILE A N 1
ATOM 857 C CA . ILE A 1 109 ? -5.085 -5.693 5.884 1.00 96.25 109 ILE A CA 1
ATOM 858 C C . ILE A 1 109 ? -6.518 -5.485 5.399 1.00 96.25 109 ILE A C 1
ATOM 860 O O . ILE A 1 109 ? -6.940 -6.108 4.424 1.00 96.25 109 ILE A O 1
ATOM 864 N N . TYR A 1 110 ? -7.258 -4.596 6.055 1.00 96.00 110 TYR A N 1
ATOM 865 C CA . TYR A 1 110 ? -8.659 -4.323 5.754 1.00 96.00 110 TYR A CA 1
ATOM 866 C C . TYR A 1 110 ? -8.835 -2.875 5.325 1.00 96.00 110 TYR A C 1
ATOM 868 O O . TYR A 1 110 ? -8.892 -1.960 6.139 1.00 96.00 110 TYR A O 1
ATOM 876 N N . ILE A 1 111 ? -8.901 -2.681 4.011 1.00 93.38 111 ILE A N 1
ATOM 877 C CA . ILE A 1 111 ? -9.125 -1.388 3.372 1.00 93.38 111 ILE A CA 1
ATOM 878 C C . ILE A 1 111 ? -10.158 -1.615 2.278 1.00 93.38 111 ILE A C 1
ATOM 880 O O . ILE A 1 111 ? -9.983 -2.484 1.419 1.00 93.38 111 ILE A O 1
ATOM 884 N N . ALA A 1 112 ? -11.235 -0.832 2.302 1.00 92.25 112 ALA A N 1
ATOM 885 C CA . ALA A 1 112 ? -12.277 -0.928 1.293 1.00 92.25 112 ALA A CA 1
ATOM 886 C C . ALA A 1 112 ? -11.699 -0.632 -0.100 1.00 92.25 112 ALA A C 1
ATOM 888 O O . ALA A 1 112 ? -10.967 0.340 -0.287 1.00 92.25 112 ALA A O 1
ATOM 889 N N . GLU A 1 113 ? -12.076 -1.428 -1.101 1.00 89.75 113 GLU A N 1
ATOM 890 C CA . GLU A 1 113 ? -11.534 -1.319 -2.462 1.00 89.75 113 GLU A CA 1
ATOM 891 C C . GLU A 1 113 ? -11.652 0.096 -3.047 1.00 89.75 113 GLU A C 1
ATOM 893 O O . GLU A 1 113 ? -10.748 0.578 -3.726 1.00 89.75 113 GLU A O 1
ATOM 898 N N . ARG A 1 114 ? -12.733 0.805 -2.714 1.00 86.50 114 ARG A N 1
ATOM 899 C CA . ARG A 1 114 ? -12.953 2.186 -3.151 1.00 86.50 114 ARG A CA 1
ATOM 900 C C . ARG A 1 114 ? -11.890 3.161 -2.638 1.00 86.50 114 ARG A C 1
ATOM 902 O O . ARG A 1 114 ? -11.549 4.083 -3.365 1.00 86.50 114 ARG A O 1
ATOM 909 N N . VAL A 1 115 ? -11.364 2.952 -1.429 1.00 86.00 115 VAL A N 1
ATOM 910 C CA . VAL A 1 115 ? -10.277 3.774 -0.864 1.00 86.00 115 VAL A CA 1
ATOM 911 C C . VAL A 1 115 ? -8.978 3.528 -1.626 1.00 86.00 115 VAL A C 1
ATOM 913 O O . VAL A 1 115 ? -8.228 4.461 -1.883 1.00 86.00 115 VAL A O 1
ATOM 916 N N . LEU A 1 116 ? -8.743 2.291 -2.075 1.00 85.19 116 LEU A N 1
ATOM 917 C CA . LEU A 1 116 ? -7.567 1.963 -2.882 1.00 85.19 116 LEU A CA 1
ATOM 918 C C . LEU A 1 116 ? -7.591 2.648 -4.252 1.00 85.19 116 LEU A C 1
ATOM 920 O O . LEU A 1 116 ? -6.532 2.826 -4.841 1.00 85.19 116 LEU A O 1
ATOM 924 N N . GLN A 1 117 ? -8.761 2.984 -4.793 1.00 79.88 117 GLN A N 1
ATOM 925 C CA . GLN A 1 117 ? -8.897 3.613 -6.113 1.00 79.88 117 GLN A CA 1
ATOM 926 C C . GLN A 1 117 ? -8.765 5.139 -6.078 1.00 79.88 117 GLN A C 1
ATOM 928 O O . GLN A 1 117 ? -8.563 5.754 -7.120 1.00 79.88 117 GLN A O 1
ATOM 933 N N . THR A 1 118 ? -8.902 5.748 -4.904 1.00 57.59 118 THR A N 1
ATOM 934 C CA . THR A 1 118 ? -8.793 7.193 -4.707 1.00 57.59 118 THR A CA 1
ATOM 935 C C . THR A 1 118 ? -7.415 7.536 -4.153 1.00 57.59 118 THR A C 1
ATOM 937 O O . THR A 1 118 ? -7.199 7.413 -2.948 1.00 57.59 118 THR A O 1
ATOM 940 N N . ALA A 1 119 ? -6.501 7.967 -5.020 1.00 54.53 119 ALA A N 1
ATOM 941 C CA . ALA A 1 119 ? -5.255 8.635 -4.654 1.00 54.53 119 ALA A CA 1
ATOM 942 C C . ALA A 1 119 ? -5.111 9.917 -5.475 1.00 54.53 119 ALA A C 1
ATOM 944 O O . ALA A 1 119 ? -5.518 9.890 -6.661 1.00 54.53 119 ALA A O 1
#

Secondary structure (DSSP, 8-state):
--HHHHHHHHHHHHHTT-HHHHHHHHHHHHHHHHH-GGGHHHHT------SSHHHHHHHHHHHHHHHTTS--GG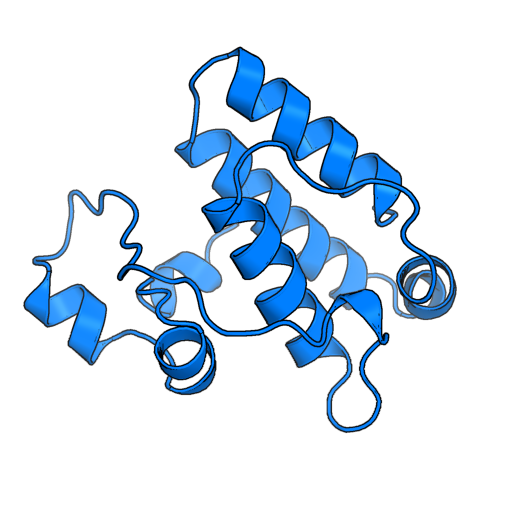G--PPPSS-B----TTS-HHHHHHHS-HHHHHTTB---HHHHH--

Foldseek 3Di:
DAQAVLLVQLQVCVVVVNVVSSLVSLLVVLVVCVVDVVNVVSNLDHDDAHPDPLSSLSSLLSQQVVVPPDGRPSSDDQADPEQDEPDDPVDDPVRQQVQADPSCVNSSYGGHVVVSVPD

Sequence (119 aa):
MTPDRATAAINVALTDLNEDHALRMVLQSRDDLRANPDARAAWCHRSAEAHGLNLDALLRAVIGREFGDDPPTWTIADPLPDDWMPADPFRTDDQVRNQTPKWLARCRIYIAERVLQTA

Solvent-accessible surface area (backbone atoms only — not comparable to full-atom values): 6677 Å² total; per-residue (Å²): 100,46,43,50,58,38,27,49,52,28,41,53,27,49,73,71,70,31,62,71,56,21,52,44,40,44,45,46,38,46,52,36,41,70,76,34,68,82,46,51,69,50,55,57,53,70,89,62,78,37,84,48,64,69,61,35,52,47,39,22,51,56,48,24,59,77,42,60,94,70,43,38,68,85,33,67,68,80,50,51,97,57,81,44,62,74,93,52,97,86,54,52,71,69,55,26,55,73,41,24,48,71,76,42,50,68,38,30,35,38,52,33,50,70,61,74,72,64,111

Organism: NCBI:txid1660198

Mean predicted aligned error: 4.2 Å

pLDDT: mean 89.34, std 6.08, range [54.53, 96.62]

Radius of gyration: 13.52 Å; Cα contacts (8 Å, |Δi|>4): 148; chains: 1; bounding box: 36×28×31 Å